Protein AF-A0A343UAC2-F1 (afdb_monomer_lite)

Organism: Leptospira borgpetersenii (NCBI:txid174)

Secondary structure (DSSP, 8-state):
-EEEEEEEETTEEEEEEEETTEEEEEEEEEETTEEEEE-SSSS-EEEEEEGGGTEE-

pLDDT: mean 86.95, std 10.3, range [57.16, 95.31]

Structure (mmCIF, N/CA/C/O backbone):
data_AF-A0A343UAC2-F1
#
_entry.id   AF-A0A343UAC2-F1
#
loop_
_atom_site.group_PDB
_atom_site.id
_atom_site.type_symbol
_atom_site.label_atom_id
_atom_site.label_alt_id
_atom_site.label_comp_id
_atom_site.label_asym_id
_atom_site.label_entity_id
_atom_site.label_seq_id
_atom_site.pdbx_PDB_ins_code
_atom_site.Cartn_x
_atom_site.Cartn_y
_atom_site.Cartn_z
_atom_site.occupancy
_atom_site.B_iso_or_equiv
_atom_site.auth_seq_id
_atom_site.auth_comp_id
_atom_site.auth_asym_id
_atom_site.auth_atom_id
_atom_site.pdbx_PDB_model_num
ATOM 1 N N . SER A 1 1 ? -0.059 -2.683 -16.723 1.00 79.81 1 SER A N 1
ATOM 2 C CA . SER A 1 1 ? -0.727 -3.520 -15.709 1.00 79.81 1 SER A CA 1
ATOM 3 C C . SER A 1 1 ? 0.206 -3.678 -14.525 1.00 79.81 1 SER A C 1
ATOM 5 O O . SER A 1 1 ? 1.417 -3.750 -14.710 1.00 79.81 1 SER A O 1
ATOM 7 N N . GLY A 1 2 ? -0.343 -3.669 -13.320 1.00 86.12 2 GLY A N 1
ATOM 8 C CA . GLY A 1 2 ? 0.384 -3.944 -12.086 1.00 86.12 2 GLY A CA 1
ATOM 9 C C . GLY A 1 2 ? -0.540 -4.687 -11.132 1.00 86.12 2 GLY A C 1
ATOM 10 O O . GLY A 1 2 ? -1.753 -4.706 -11.346 1.00 86.12 2 GLY A O 1
ATOM 11 N N . SER A 1 3 ? 0.025 -5.310 -10.109 1.00 87.25 3 SER A N 1
ATOM 12 C CA . SER A 1 3 ? -0.726 -6.018 -9.075 1.00 87.25 3 SER A CA 1
ATOM 13 C C . SER A 1 3 ? -0.251 -5.560 -7.711 1.00 87.25 3 SER A C 1
ATOM 15 O O . SER A 1 3 ? 0.954 -5.439 -7.481 1.00 87.25 3 SER A O 1
ATOM 17 N N . VAL A 1 4 ? -1.189 -5.321 -6.806 1.00 8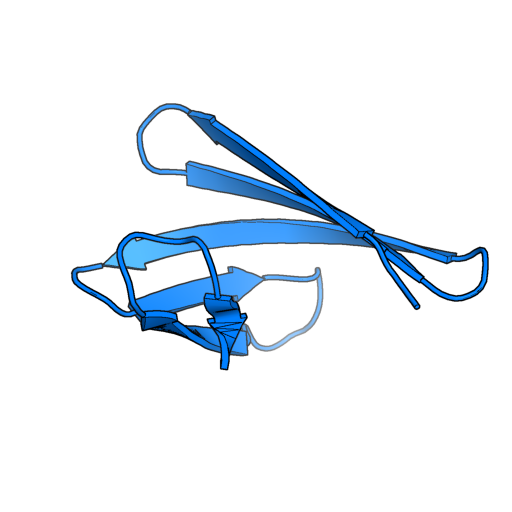7.56 4 VAL A N 1
ATOM 18 C CA . VAL A 1 4 ? -0.888 -5.013 -5.412 1.00 87.56 4 VAL A CA 1
ATOM 19 C C . VAL A 1 4 ? -1.389 -6.152 -4.539 1.00 87.56 4 VAL A C 1
ATOM 21 O O . VAL A 1 4 ? -2.527 -6.595 -4.680 1.00 87.56 4 VAL A O 1
ATOM 24 N N . THR A 1 5 ? -0.520 -6.627 -3.656 1.00 90.31 5 THR A N 1
ATOM 25 C CA . THR A 1 5 ? -0.896 -7.504 -2.549 1.00 90.31 5 THR A CA 1
ATOM 26 C C . THR A 1 5 ? -1.004 -6.649 -1.301 1.00 90.31 5 THR A C 1
ATOM 28 O O . THR A 1 5 ? -0.111 -5.840 -1.036 1.00 90.31 5 THR A O 1
ATOM 31 N N . VAL A 1 6 ? -2.091 -6.830 -0.555 1.00 88.69 6 VAL A N 1
ATOM 32 C CA . VAL A 1 6 ? -2.348 -6.119 0.697 1.00 88.69 6 VAL A CA 1
ATOM 33 C C . VAL A 1 6 ? -2.555 -7.144 1.801 1.00 88.69 6 VAL A C 1
ATOM 35 O O . VAL A 1 6 ? -3.402 -8.028 1.669 1.00 88.69 6 VAL A O 1
ATOM 38 N N . THR A 1 7 ? -1.788 -7.020 2.876 1.00 90.88 7 THR A N 1
ATOM 39 C CA . THR A 1 7 ? -1.943 -7.812 4.100 1.00 90.88 7 THR A CA 1
ATOM 40 C C . THR A 1 7 ? -2.271 -6.879 5.250 1.00 90.88 7 THR A C 1
ATOM 42 O O . THR A 1 7 ? -1.571 -5.895 5.456 1.00 90.88 7 THR A O 1
ATOM 45 N N . GLU A 1 8 ? -3.329 -7.181 5.993 1.00 89.75 8 GLU A N 1
ATOM 46 C CA . GLU A 1 8 ? -3.724 -6.435 7.188 1.00 89.75 8 GLU A CA 1
ATOM 47 C C . GLU A 1 8 ? -3.316 -7.212 8.440 1.00 89.75 8 GLU A C 1
ATOM 49 O O . GLU A 1 8 ? -3.409 -8.442 8.479 1.00 89.75 8 GLU A O 1
ATOM 54 N N . SER A 1 9 ? -2.817 -6.491 9.441 1.00 88.88 9 SER A N 1
ATOM 55 C CA . SER A 1 9 ? -2.506 -7.026 10.759 1.00 88.88 9 SER A CA 1
ATOM 56 C C . SER A 1 9 ? -2.638 -5.928 11.811 1.00 88.88 9 SER A C 1
ATOM 58 O O . SER A 1 9 ? -1.859 -4.977 11.827 1.00 88.88 9 SER A O 1
ATOM 60 N N . ASN A 1 10 ? -3.571 -6.100 12.750 1.00 90.44 10 ASN A N 1
ATOM 61 C CA . ASN A 1 10 ? -3.802 -5.190 13.879 1.00 90.44 10 ASN A CA 1
ATOM 62 C C . ASN A 1 10 ? -4.075 -3.730 13.460 1.00 90.44 10 ASN A C 1
ATOM 64 O O . ASN A 1 10 ? -3.656 -2.798 14.145 1.00 90.44 10 ASN A O 1
ATOM 68 N N . GLY A 1 11 ? -4.773 -3.521 12.342 1.00 86.69 11 GLY A N 1
ATOM 69 C CA . GLY A 1 11 ? -5.101 -2.197 11.806 1.00 86.69 11 GLY A CA 1
ATOM 70 C C . GLY A 1 11 ? -3.992 -1.547 10.973 1.00 86.69 11 GLY A C 1
ATOM 71 O O . GLY A 1 11 ? -4.206 -0.460 10.431 1.00 86.69 11 GLY A O 1
ATOM 72 N N . GLU A 1 12 ? -2.840 -2.204 10.831 1.00 92.44 12 GLU A N 1
ATOM 73 C CA . GLU A 1 12 ? -1.770 -1.804 9.922 1.00 92.44 12 GLU A CA 1
ATOM 74 C C . GLU A 1 12 ? -1.810 -2.653 8.648 1.00 92.44 12 GLU A C 1
ATOM 76 O O . GLU A 1 12 ? -1.998 -3.870 8.680 1.00 92.44 12 GLU A O 1
ATOM 81 N N . TYR A 1 13 ? -1.637 -1.998 7.506 1.00 92.25 13 TYR A N 1
ATOM 82 C CA . TYR A 1 13 ? -1.691 -2.608 6.186 1.00 92.25 13 TYR A CA 1
ATOM 83 C C . TYR A 1 13 ? -0.305 -2.588 5.555 1.00 92.25 13 TYR A C 1
ATOM 85 O O . TYR A 1 13 ? 0.296 -1.525 5.423 1.00 92.25 13 TYR A O 1
ATOM 93 N N . LEU A 1 14 ? 0.185 -3.740 5.107 1.00 93.75 14 LEU A N 1
ATOM 94 C CA . LEU A 1 14 ? 1.383 -3.856 4.286 1.00 93.75 14 LEU A CA 1
ATOM 95 C C . LEU A 1 14 ? 0.984 -3.972 2.816 1.00 93.75 14 LEU A C 1
ATOM 97 O O . LEU A 1 14 ? 0.236 -4.869 2.428 1.00 93.75 14 LEU A O 1
ATOM 101 N N . PHE A 1 15 ? 1.542 -3.097 1.991 1.00 92.75 15 PHE A N 1
ATOM 102 C CA . PHE A 1 15 ? 1.360 -3.073 0.549 1.00 92.75 15 PHE A CA 1
ATOM 103 C C . PHE A 1 15 ? 2.623 -3.574 -0.134 1.00 92.75 15 PHE A C 1
ATOM 105 O O . PHE A 1 15 ? 3.720 -3.098 0.145 1.00 92.75 15 PHE A O 1
ATOM 112 N N . THR A 1 16 ? 2.465 -4.504 -1.072 1.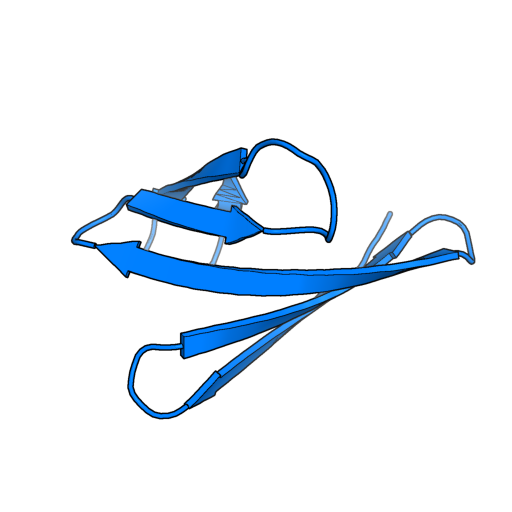00 93.56 16 THR A N 1
ATOM 113 C CA . THR A 1 16 ? 3.518 -4.902 -2.013 1.00 93.56 16 THR A CA 1
ATOM 114 C C . THR A 1 16 ? 3.000 -4.706 -3.427 1.00 93.56 16 THR A C 1
ATOM 116 O O . THR A 1 16 ? 2.168 -5.478 -3.911 1.00 93.56 16 THR A O 1
ATOM 119 N N . TRP A 1 17 ? 3.467 -3.653 -4.091 1.00 91.62 17 TRP A N 1
ATOM 120 C CA . TRP A 1 17 ? 3.040 -3.286 -5.432 1.00 91.62 17 TRP A CA 1
ATOM 121 C C . TRP A 1 17 ? 4.080 -3.696 -6.468 1.00 91.62 17 TRP A C 1
ATOM 123 O O . TRP A 1 17 ? 5.223 -3.248 -6.430 1.00 91.62 17 TRP A O 1
ATOM 133 N N . ASN A 1 18 ? 3.668 -4.540 -7.410 1.00 92.06 18 ASN A N 1
ATOM 134 C CA . ASN A 1 18 ? 4.491 -4.990 -8.523 1.00 92.06 18 ASN A CA 1
ATOM 135 C C . ASN A 1 18 ? 3.995 -4.330 -9.809 1.00 92.06 18 ASN A C 1
ATOM 137 O O . ASN A 1 18 ? 2.870 -4.576 -10.256 1.00 92.06 18 ASN A O 1
ATOM 141 N N . VAL A 1 19 ? 4.831 -3.490 -10.416 1.00 91.88 19 VAL A N 1
ATOM 142 C CA . VAL A 1 19 ? 4.503 -2.755 -11.641 1.00 91.88 19 VAL A CA 1
ATOM 143 C C . VAL A 1 19 ? 5.735 -2.630 -12.528 1.00 91.88 19 VAL A C 1
ATOM 145 O O . VAL A 1 19 ? 6.813 -2.272 -12.065 1.00 91.88 19 VAL A O 1
ATOM 148 N N . ALA A 1 20 ? 5.587 -2.949 -13.817 1.00 93.12 20 ALA A N 1
ATOM 149 C CA . ALA A 1 20 ? 6.661 -2.838 -14.813 1.00 93.12 20 ALA A CA 1
ATOM 150 C C . ALA A 1 20 ? 7.998 -3.498 -14.389 1.00 93.12 20 ALA A C 1
ATOM 152 O O . ALA A 1 20 ? 9.072 -2.959 -14.645 1.00 93.12 20 ALA A O 1
ATOM 153 N N . GLY A 1 21 ? 7.933 -4.651 -13.709 1.00 91.56 21 GLY A N 1
ATOM 154 C CA . GLY A 1 21 ? 9.115 -5.377 -13.222 1.00 91.56 21 GLY A CA 1
ATOM 155 C C . GLY A 1 21 ? 9.791 -4.764 -11.989 1.00 91.56 21 GLY A C 1
ATOM 156 O O . GLY A 1 21 ? 10.867 -5.214 -11.609 1.00 91.56 21 GLY A O 1
ATOM 157 N N . LYS A 1 22 ? 9.181 -3.751 -11.364 1.00 94.31 22 LYS A N 1
ATOM 158 C CA . LYS A 1 22 ? 9.635 -3.138 -10.112 1.00 94.31 22 LYS A CA 1
ATOM 159 C C . LYS A 1 22 ? 8.687 -3.492 -8.973 1.00 94.31 22 LYS A C 1
ATOM 161 O O . LYS A 1 22 ? 7.478 -3.606 -9.189 1.00 94.31 22 LYS A O 1
ATOM 166 N N . THR A 1 23 ? 9.245 -3.609 -7.773 1.00 94.12 23 THR A N 1
ATOM 167 C CA . THR A 1 23 ? 8.497 -3.849 -6.539 1.00 94.12 23 THR A CA 1
ATOM 168 C C . THR A 1 23 ? 8.639 -2.647 -5.620 1.00 94.12 23 THR A C 1
ATOM 170 O O . THR A 1 23 ? 9.750 -2.183 -5.372 1.00 94.12 23 THR A O 1
ATOM 173 N N . PHE A 1 24 ? 7.510 -2.167 -5.113 1.00 92.56 24 PHE A N 1
ATOM 174 C CA . PHE A 1 24 ? 7.428 -1.107 -4.118 1.00 92.56 24 PHE A CA 1
ATOM 175 C C . PHE A 1 24 ? 6.706 -1.639 -2.887 1.00 92.56 24 PHE A C 1
ATOM 177 O O . PHE A 1 24 ? 5.713 -2.360 -3.012 1.00 92.56 24 PHE A O 1
ATOM 184 N N . THR A 1 25 ? 7.195 -1.280 -1.706 1.00 94.38 25 THR A N 1
ATOM 185 C CA . THR A 1 25 ? 6.577 -1.660 -0.435 1.00 94.38 25 THR A CA 1
ATOM 186 C C . THR A 1 25 ? 6.155 -0.425 0.330 1.00 94.38 25 THR A C 1
ATOM 188 O O . THR A 1 25 ? 6.898 0.553 0.367 1.00 94.38 25 THR A O 1
ATOM 191 N N . GLY A 1 26 ? 4.985 -0.477 0.953 1.00 93.75 26 GLY A N 1
ATOM 192 C CA . GLY A 1 26 ? 4.499 0.606 1.795 1.00 93.75 26 GLY A CA 1
ATOM 193 C C . GLY A 1 26 ? 3.693 0.080 2.964 1.00 93.75 26 GLY A C 1
ATOM 194 O O . GLY A 1 26 ? 3.170 -1.032 2.909 1.00 93.75 26 GLY A O 1
ATOM 195 N N . THR A 1 27 ? 3.595 0.874 4.019 1.00 95.31 27 THR A N 1
ATOM 196 C CA . THR A 1 27 ? 2.713 0.597 5.155 1.00 95.31 27 THR A CA 1
ATOM 197 C C . THR A 1 27 ? 1.593 1.616 5.192 1.00 95.31 27 THR A C 1
ATOM 199 O O . THR A 1 27 ? 1.763 2.744 4.735 1.00 95.31 27 THR A O 1
ATOM 202 N N . GLY A 1 28 ? 0.429 1.248 5.709 1.00 94.00 28 GLY A N 1
ATOM 203 C CA . GLY A 1 28 ? -0.677 2.181 5.792 1.00 94.00 28 GLY A CA 1
ATOM 204 C C . GLY A 1 28 ? -1.666 1.905 6.902 1.00 94.00 28 GLY A C 1
ATOM 205 O O . GLY A 1 28 ? -1.716 0.816 7.466 1.00 94.00 28 GLY A O 1
ATOM 206 N N . THR A 1 29 ? -2.466 2.922 7.191 1.00 93.62 29 THR A N 1
ATOM 207 C CA . THR A 1 29 ? -3.552 2.880 8.169 1.00 93.62 29 THR A CA 1
ATOM 208 C C . T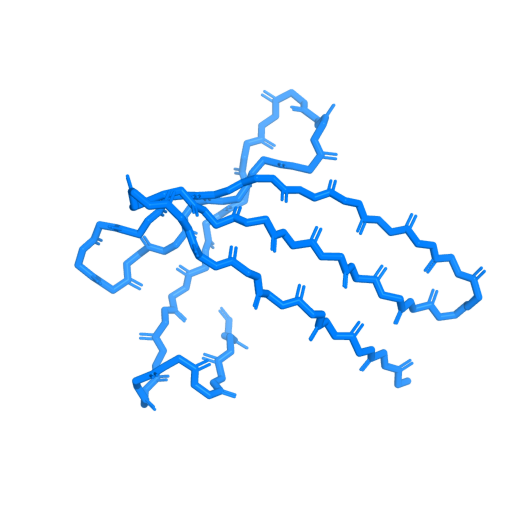HR A 1 29 ? -4.850 3.322 7.511 1.00 93.62 29 THR A C 1
ATOM 210 O O . THR A 1 29 ? -4.864 4.219 6.662 1.00 93.62 29 THR A O 1
ATOM 213 N N . LEU A 1 30 ? -5.948 2.667 7.889 1.00 89.75 30 LEU A N 1
ATOM 214 C CA . LEU A 1 30 ? -7.287 2.979 7.400 1.00 89.75 30 LEU A CA 1
ATOM 215 C C . LEU A 1 30 ? -8.099 3.645 8.512 1.00 89.75 30 LEU A C 1
ATOM 217 O O . LEU A 1 30 ? -8.400 3.020 9.526 1.00 89.75 30 LEU A O 1
ATOM 221 N N . GLU A 1 31 ? -8.492 4.897 8.292 1.00 90.69 31 GLU A N 1
ATOM 222 C CA . GLU A 1 31 ? -9.386 5.647 9.175 1.00 90.69 31 GLU A CA 1
ATOM 223 C C . GLU A 1 31 ? -10.670 6.003 8.418 1.00 90.69 31 GLU A C 1
ATOM 225 O O . GLU A 1 31 ? -10.684 6.843 7.511 1.00 90.69 31 GLU A O 1
ATOM 230 N N . GLY A 1 32 ? -11.771 5.328 8.758 1.00 88.94 32 GLY A N 1
ATOM 231 C CA . GLY A 1 32 ? -13.014 5.424 7.993 1.00 88.94 32 GLY A CA 1
ATOM 232 C C . GLY A 1 32 ? -12.823 4.900 6.566 1.00 88.94 32 GLY A C 1
ATOM 233 O O . GLY A 1 32 ? -12.567 3.715 6.374 1.00 88.94 32 GLY A O 1
ATOM 234 N N . SER A 1 33 ? -12.948 5.778 5.568 1.00 87.44 33 SER A N 1
ATOM 235 C CA . SER A 1 33 ? -12.684 5.470 4.152 1.00 87.44 33 SER A CA 1
ATOM 236 C C . SER A 1 33 ? -11.317 5.956 3.662 1.00 87.44 33 SER A C 1
ATOM 238 O O . SER A 1 33 ? -10.997 5.773 2.490 1.00 87.44 33 SER A O 1
ATOM 240 N N . LYS A 1 34 ? -10.508 6.594 4.514 1.00 91.06 34 LYS A N 1
ATOM 241 C CA . LYS A 1 34 ? -9.224 7.177 4.112 1.00 91.06 34 LYS A CA 1
ATOM 242 C C . LYS A 1 34 ? -8.087 6.234 4.450 1.00 91.06 34 LYS A C 1
ATOM 244 O O . LYS A 1 34 ? -7.816 5.975 5.621 1.00 91.06 34 LYS A O 1
ATOM 249 N N . LEU A 1 35 ? 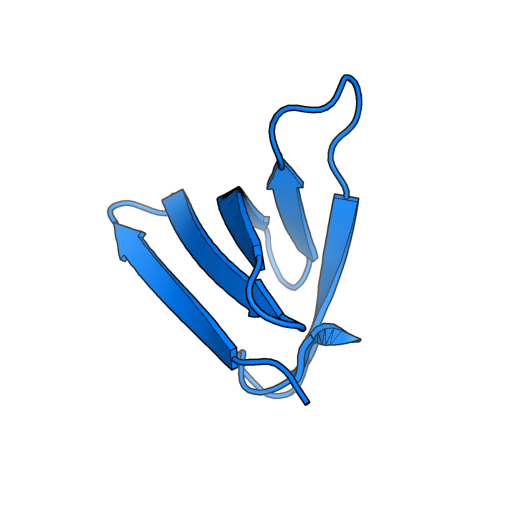-7.409 5.755 3.417 1.00 90.56 35 LEU A N 1
ATOM 250 C CA . LEU A 1 35 ? -6.223 4.927 3.538 1.00 90.56 35 LEU A CA 1
ATOM 251 C C . LEU A 1 35 ? -4.984 5.802 3.356 1.00 90.56 35 LEU A C 1
ATOM 253 O O . LEU A 1 35 ? -4.724 6.297 2.261 1.00 90.56 35 LEU A O 1
ATOM 257 N N . LYS A 1 36 ? -4.205 5.982 4.419 1.00 94.12 36 LYS A N 1
ATOM 258 C CA . LYS A 1 36 ? -2.919 6.683 4.364 1.00 94.12 36 LYS A CA 1
ATOM 259 C C . LYS A 1 36 ? -1.808 5.660 4.168 1.00 94.12 36 LYS A C 1
ATOM 261 O O . LYS A 1 36 ? -1.664 4.786 5.012 1.00 94.12 36 LYS A O 1
ATOM 266 N N . VAL A 1 37 ? -1.019 5.779 3.102 1.00 94.12 37 VAL A N 1
ATOM 267 C CA . VAL A 1 37 ? 0.086 4.864 2.775 1.00 94.12 37 VAL A CA 1
ATOM 268 C C . VAL A 1 37 ? 1.414 5.614 2.753 1.00 94.12 37 VAL A C 1
ATOM 270 O O . VAL A 1 37 ? 1.573 6.619 2.062 1.00 94.12 37 VAL A O 1
ATOM 273 N N . ASN A 1 38 ? 2.385 5.110 3.501 1.00 94.69 38 ASN A N 1
ATOM 274 C CA . ASN A 1 38 ? 3.775 5.525 3.475 1.00 94.69 38 ASN A CA 1
ATOM 275 C C . ASN A 1 38 ? 4.581 4.557 2.596 1.00 94.69 38 ASN A C 1
ATOM 277 O O . ASN A 1 38 ? 4.703 3.380 2.923 1.00 94.69 38 ASN A O 1
ATOM 281 N N . TRP A 1 39 ? 5.145 5.061 1.498 1.00 92.50 39 TRP A N 1
ATOM 282 C CA . TRP A 1 39 ? 5.968 4.292 0.555 1.00 92.50 39 TRP A CA 1
ATOM 283 C C . TRP A 1 39 ? 7.483 4.403 0.820 1.00 92.50 39 TRP A C 1
ATOM 285 O O . TRP A 1 39 ? 8.280 3.990 -0.016 1.00 92.50 39 TRP A O 1
ATOM 295 N N . GLY A 1 40 ? 7.887 4.965 1.964 1.00 90.12 40 GLY A N 1
ATOM 296 C CA . GLY A 1 40 ? 9.287 5.245 2.309 1.00 90.12 40 GLY A CA 1
ATOM 297 C C . GLY A 1 40 ? 9.772 6.647 1.915 1.00 90.12 40 GLY A C 1
ATOM 298 O O . GLY A 1 40 ? 10.950 6.948 2.084 1.00 90.12 40 GLY A O 1
ATOM 299 N N . GLU A 1 41 ? 8.874 7.496 1.414 1.00 87.69 41 GLU A N 1
ATOM 300 C CA . GLU A 1 41 ? 9.135 8.892 1.038 1.00 87.69 41 GLU A CA 1
ATOM 301 C C . GLU A 1 41 ? 8.841 9.860 2.201 1.00 87.69 41 GLU A C 1
ATOM 303 O O . GLU A 1 41 ? 8.256 9.481 3.219 1.00 87.69 41 GLU A O 1
ATOM 308 N N . SER A 1 42 ? 9.224 11.136 2.056 1.00 89.56 42 SER A N 1
ATOM 309 C CA . SER A 1 42 ? 9.022 12.159 3.100 1.00 89.56 42 SER A CA 1
ATOM 310 C C . SER A 1 42 ? 7.551 12.426 3.429 1.00 89.56 42 SER A C 1
ATOM 312 O O . SER A 1 42 ? 7.237 12.857 4.538 1.00 89.56 42 SER A O 1
ATOM 314 N N . GLU A 1 43 ? 6.652 12.176 2.477 1.00 90.88 43 GLU A N 1
ATOM 315 C CA . GLU A 1 43 ? 5.214 12.363 2.637 1.00 90.88 43 GLU A CA 1
ATOM 316 C C . GLU A 1 43 ? 4.442 11.082 2.312 1.00 90.88 43 GLU A C 1
ATOM 318 O O . GLU A 1 43 ? 4.793 10.315 1.415 1.00 90.88 43 GLU A O 1
ATOM 323 N N . SER A 1 44 ? 3.361 10.850 3.059 1.00 93.00 44 SER A N 1
ATOM 324 C CA . SER A 1 44 ? 2.436 9.745 2.801 1.00 93.00 44 SER A CA 1
ATOM 325 C C . SER A 1 44 ? 1.398 10.133 1.753 1.00 93.00 44 SER A C 1
ATOM 327 O O . SER A 1 44 ? 0.938 11.273 1.717 1.00 93.00 44 SER A O 1
ATOM 329 N N . VAL A 1 45 ? 0.951 9.156 0.972 1.00 92.50 45 VAL A N 1
ATOM 330 C CA . VAL A 1 45 ? -0.133 9.315 -0.002 1.00 92.50 45 VAL A CA 1
ATOM 331 C C . VAL A 1 45 ? -1.452 8.898 0.643 1.00 92.50 45 VAL A C 1
ATOM 333 O O . VAL A 1 45 ? -1.504 7.894 1.351 1.00 92.50 45 VAL A O 1
ATOM 336 N N . ILE A 1 46 ? -2.521 9.662 0.420 1.00 90.19 46 ILE A N 1
ATOM 337 C CA . ILE A 1 46 ? -3.863 9.330 0.912 1.00 90.19 46 ILE A CA 1
ATOM 338 C C . ILE A 1 46 ? -4.716 8.855 -0.262 1.00 90.19 46 ILE A C 1
ATOM 340 O O . ILE A 1 46 ? -4.847 9.570 -1.251 1.00 90.19 46 ILE A O 1
ATOM 344 N N . TYR A 1 47 ? -5.320 7.681 -0.112 1.00 86.94 47 TYR A N 1
ATOM 345 C CA . TYR A 1 47 ? -6.290 7.101 -1.036 1.00 86.94 47 TYR A CA 1
ATOM 346 C C . TYR A 1 47 ? -7.677 7.074 -0.400 1.00 86.94 47 TYR A C 1
ATOM 348 O O . TYR A 1 47 ? -7.812 6.898 0.817 1.00 86.94 47 TYR A O 1
ATOM 356 N N . GLU A 1 48 ? -8.717 7.198 -1.221 1.00 87.19 48 GLU A N 1
ATOM 357 C CA . GLU A 1 48 ? -10.087 6.949 -0.784 1.00 87.19 48 GLU A CA 1
ATOM 358 C C . GLU A 1 48 ? -10.499 5.519 -1.141 1.00 87.19 48 GLU A C 1
ATOM 360 O O . GLU A 1 48 ? -10.461 5.094 -2.296 1.00 87.19 48 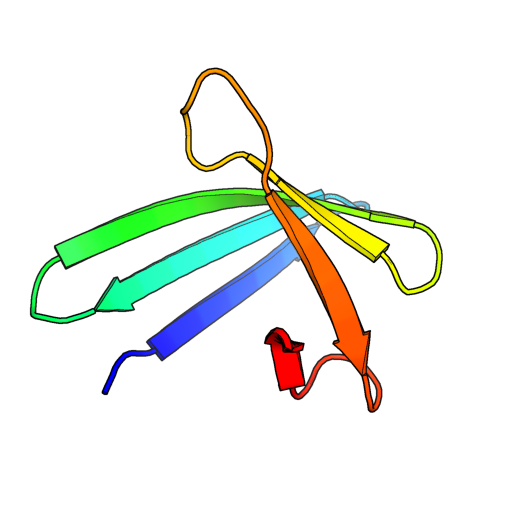GLU A O 1
ATOM 365 N N . VAL A 1 49 ? -10.900 4.757 -0.127 1.00 82.12 49 VAL A N 1
ATOM 366 C CA . VAL A 1 49 ? -11.347 3.379 -0.293 1.00 82.12 49 VAL A CA 1
ATOM 367 C C . VAL A 1 49 ? -12.828 3.366 -0.646 1.00 82.12 49 VAL A C 1
ATOM 369 O O . VAL A 1 49 ? -13.680 3.721 0.172 1.00 82.12 49 VAL A O 1
ATOM 372 N N . LYS A 1 50 ? -13.148 2.893 -1.855 1.00 78.75 50 LYS A N 1
ATOM 373 C CA . LYS A 1 50 ? -14.529 2.734 -2.336 1.00 78.75 50 LYS A CA 1
ATOM 374 C C . LYS A 1 50 ? -14.913 1.258 -2.448 1.00 78.75 50 LYS A C 1
ATOM 376 O O . LYS A 1 50 ? -14.066 0.375 -2.587 1.00 78.75 50 LYS A O 1
ATOM 381 N N . ASN A 1 51 ? -16.218 0.979 -2.370 1.00 74.38 51 ASN A N 1
ATOM 382 C CA . ASN A 1 51 ? -16.798 -0.365 -2.533 1.00 74.38 51 ASN A CA 1
ATOM 383 C C . ASN A 1 51 ? -16.137 -1.454 -1.661 1.00 74.38 51 ASN A C 1
ATOM 385 O O . ASN A 1 51 ? -15.901 -2.572 -2.122 1.00 74.38 51 ASN A O 1
ATOM 389 N N . GLY A 1 52 ? -15.818 -1.122 -0.406 1.00 62.94 52 GLY A N 1
ATOM 390 C CA . GLY A 1 52 ? -15.293 -2.084 0.566 1.00 62.94 52 GLY A CA 1
ATOM 391 C C . GLY A 1 52 ? -13.872 -2.585 0.284 1.00 62.94 52 GLY A C 1
ATOM 392 O O . GLY A 1 52 ? -13.564 -3.715 0.645 1.00 62.94 52 GLY A O 1
ATOM 393 N N . GLY A 1 53 ? -13.017 -1.792 -0.376 1.00 60.16 53 GLY A N 1
ATOM 394 C CA . GLY A 1 53 ? -11.594 -2.134 -0.548 1.00 60.16 53 GLY A CA 1
ATOM 395 C C . GLY A 1 53 ? -11.220 -2.763 -1.887 1.00 60.16 53 GLY A C 1
ATOM 396 O O . GLY A 1 53 ? -10.051 -3.058 -2.109 1.00 60.16 53 GLY A O 1
ATOM 397 N N . LYS A 1 54 ? -12.180 -2.960 -2.801 1.00 59.41 54 LYS A N 1
ATOM 398 C CA . LYS A 1 54 ? -11.904 -3.545 -4.128 1.00 59.41 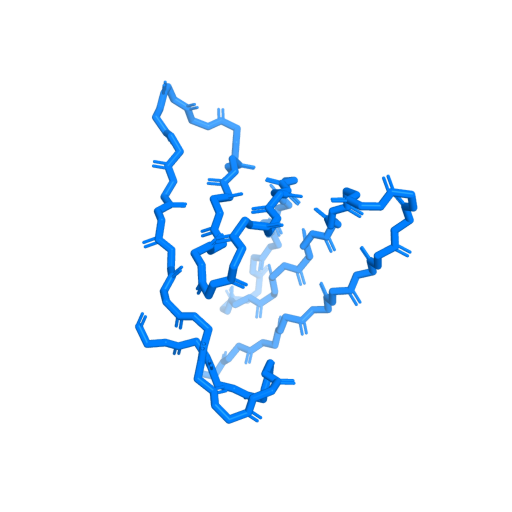54 LYS A CA 1
ATOM 399 C C . LYS A 1 54 ? -11.276 -2.572 -5.127 1.00 59.41 54 LYS A C 1
ATOM 401 O O . LYS A 1 54 ? -10.679 -3.030 -6.097 1.00 59.41 54 LYS A O 1
ATOM 406 N N . LEU A 1 55 ? -11.432 -1.267 -4.919 1.00 57.44 55 LEU A N 1
ATOM 407 C CA . LEU A 1 55 ? -10.918 -0.220 -5.800 1.00 57.44 55 LEU A CA 1
ATOM 408 C C . LEU A 1 55 ? -10.284 0.895 -4.965 1.00 57.44 55 LEU A C 1
ATOM 410 O O . LEU A 1 55 ? -10.886 1.370 -4.000 1.00 57.44 55 LEU A O 1
ATOM 414 N N . LEU A 1 56 ? -9.074 1.281 -5.367 1.00 58.56 56 LEU A N 1
ATOM 415 C CA . LEU A 1 56 ? -8.409 2.515 -4.958 1.00 58.56 56 LEU A CA 1
ATOM 416 C C . LEU A 1 56 ? -8.583 3.507 -6.115 1.00 58.56 56 LEU A C 1
ATOM 418 O O . LEU A 1 56 ? -8.283 3.145 -7.256 1.00 58.56 56 LEU A O 1
ATOM 422 N N . GLU A 1 57 ? -9.089 4.705 -5.828 1.00 57.16 57 GLU A N 1
ATOM 423 C CA . GLU A 1 57 ? -9.150 5.842 -6.764 1.00 57.16 57 GLU A CA 1
ATOM 424 C C . GLU A 1 57 ? -8.241 6.981 -6.299 1.00 57.16 57 GLU A C 1
ATOM 426 O O . GLU A 1 57 ? -8.095 7.159 -5.065 1.00 57.16 57 GLU A O 1
#

Foldseek 3Di:
DKDWDWDDDPQKIWIWIGDPNDTFIWIWGDDPQWIWIDRPDPGTDIWGAPPNNPDTD

Sequence (57 aa):
SGSVTVTESNGEYLFTWNVAGKTFTGTGTLEGSKLKVNWGESESVIYEVKNGGKLLE

Radius of gyration: 11.18 Å; chains: 1; bounding box: 26×20×30 Å